Protein AF-A0A1T5EH20-F1 (afdb_monomer_lite)

pLDDT: mean 76.01, std 11.59, range [41.97, 94.5]

Foldseek 3Di:
DDDDDDPDDVDDVDDDPVCNCPCVVVVVVVVVVVVVVVPPPPPPVDDDPVCNCPCVVVVVVVVVPPDDDPDDDPDDVVNVVVVVVVVVVVCVVVCVVPVCDPPPPDPVPDDPVNVVVCVVVVVDVADPVRVCVQQDDPRDGDDPVVVVVDDPVNVVVVCVVPDPDPPPPPDDD

Secondary structure (DSSP, 8-state):
---------S--S--PPTTTTTTHHHHHHHHHHHHHHTTT--S-S--PPTTTTTTHHHHHHHHHHS-------SS-HHHHHHHHHHHHHHHHHHHHHHT-------GGG--HHHHHHHHHTT-S---HHHHHHHHEETTEE--HHHHTTS-HHHHHHHHHHH-S-GGGSS---

Organism: NCBI:txid241145

Structure (mmCIF, N/CA/C/O backbone):
data_AF-A0A1T5EH20-F1
#
_entry.id   AF-A0A1T5EH20-F1
#
loop_
_atom_site.group_PDB
_atom_site.id
_atom_site.type_symbol
_atom_site.label_atom_id
_atom_site.label_alt_id
_atom_site.label_comp_id
_atom_site.label_asym_id
_atom_site.label_entity_id
_atom_site.label_seq_id
_atom_site.pdbx_PDB_ins_code
_atom_site.Cartn_x
_atom_site.Cartn_y
_atom_site.Cartn_z
_atom_site.occupancy
_atom_site.B_iso_or_equiv
_atom_site.auth_seq_id
_atom_site.auth_comp_id
_atom_site.auth_asym_id
_atom_site.auth_atom_id
_atom_site.pdbx_PDB_model_num
ATOM 1 N N . MET A 1 1 ? 14.169 -8.522 32.260 1.00 44.31 1 MET A N 1
ATOM 2 C CA . MET A 1 1 ? 13.105 -7.494 32.204 1.00 44.31 1 MET A CA 1
ATOM 3 C C . MET A 1 1 ? 13.751 -6.126 32.377 1.00 44.31 1 MET A C 1
ATOM 5 O O . MET A 1 1 ? 14.359 -5.892 33.416 1.00 44.31 1 MET A O 1
ATOM 9 N N . LYS A 1 2 ? 13.723 -5.271 31.347 1.00 46.28 2 LYS A N 1
ATOM 10 C CA . LYS A 1 2 ? 14.219 -3.888 31.442 1.00 46.28 2 LYS A CA 1
ATOM 11 C C . LYS A 1 2 ? 13.160 -3.064 32.185 1.00 46.28 2 LYS A C 1
ATOM 13 O O . LYS A 1 2 ? 11.984 -3.182 31.868 1.00 46.28 2 LYS A O 1
ATOM 18 N N . LYS A 1 3 ? 13.558 -2.320 33.220 1.00 57.00 3 LYS A N 1
ATOM 19 C CA . LYS A 1 3 ? 12.663 -1.413 33.953 1.00 57.00 3 LYS A CA 1
ATOM 20 C C . LYS A 1 3 ? 12.649 -0.081 33.212 1.00 57.00 3 LYS A C 1
ATOM 22 O O . LYS A 1 3 ? 13.657 0.624 33.240 1.00 57.00 3 LYS A O 1
ATOM 27 N N . ASP A 1 4 ? 11.539 0.242 32.562 1.00 59.34 4 ASP A N 1
ATOM 28 C CA . ASP A 1 4 ? 11.351 1.553 31.950 1.00 59.34 4 ASP A CA 1
ATOM 29 C C . ASP A 1 4 ? 11.256 2.606 33.060 1.00 59.34 4 ASP A C 1
ATOM 31 O O . ASP A 1 4 ? 10.379 2.562 33.926 1.00 59.34 4 ASP A O 1
ATOM 35 N N . LYS A 1 5 ? 12.218 3.533 33.086 1.00 63.00 5 LYS A N 1
ATOM 36 C CA . LYS A 1 5 ? 12.178 4.687 33.985 1.00 63.00 5 LYS A CA 1
ATOM 37 C C . LYS A 1 5 ? 11.129 5.652 33.450 1.00 63.00 5 LYS A C 1
ATOM 39 O O . LYS A 1 5 ? 11.353 6.315 32.441 1.00 63.00 5 LYS A O 1
ATOM 44 N N . ILE A 1 6 ? 9.995 5.730 34.137 1.00 66.75 6 ILE A N 1
ATOM 45 C CA . ILE A 1 6 ? 8.981 6.757 33.899 1.00 66.75 6 ILE A CA 1
ATOM 46 C C . ILE A 1 6 ? 9.658 8.124 34.063 1.00 66.75 6 ILE A C 1
ATOM 48 O O . ILE A 1 6 ? 10.228 8.415 35.117 1.00 66.75 6 ILE A O 1
ATOM 52 N N . SER A 1 7 ? 9.648 8.939 33.009 1.00 63.62 7 SER A N 1
ATOM 53 C CA . SER A 1 7 ? 10.199 10.293 33.039 1.00 63.62 7 SER A CA 1
ATOM 54 C C . SER A 1 7 ? 9.268 11.181 33.864 1.00 63.62 7 SER A C 1
ATOM 56 O O . SER A 1 7 ? 8.268 11.689 33.362 1.00 63.62 7 SER A O 1
ATOM 58 N N . TYR A 1 8 ? 9.547 11.319 35.161 1.00 61.91 8 TYR A N 1
ATOM 59 C CA . TYR A 1 8 ? 8.846 12.279 36.006 1.00 61.91 8 TYR A CA 1
ATOM 60 C C . TYR A 1 8 ? 9.372 13.679 35.683 1.00 61.91 8 TYR A C 1
ATOM 62 O O . TYR A 1 8 ? 10.493 14.028 36.053 1.00 61.91 8 TYR A O 1
ATOM 70 N N . ASN A 1 9 ? 8.576 14.477 34.971 1.00 66.06 9 ASN A N 1
ATOM 71 C CA . ASN A 1 9 ? 8.851 15.896 34.788 1.00 66.06 9 ASN A CA 1
ATOM 72 C C . ASN A 1 9 ? 8.358 16.654 36.037 1.00 66.06 9 ASN A C 1
ATOM 74 O O . ASN A 1 9 ? 7.147 16.776 36.220 1.00 66.06 9 ASN A O 1
ATOM 78 N N . PRO A 1 10 ? 9.248 17.198 36.890 1.00 62.38 10 PRO A N 1
ATOM 79 C CA . PRO A 1 10 ? 8.848 17.891 38.116 1.00 62.38 10 PRO A CA 1
ATOM 80 C C . PRO A 1 10 ? 8.118 19.216 37.846 1.00 62.38 10 PRO A C 1
ATOM 82 O O . PRO A 1 10 ? 7.564 19.814 38.766 1.00 62.38 10 PRO A O 1
ATOM 85 N N . LYS A 1 11 ? 8.109 19.695 36.596 1.00 61.53 11 LYS A N 1
ATOM 86 C CA . LYS A 1 11 ? 7.391 20.897 36.172 1.00 61.53 11 LYS A CA 1
ATOM 87 C C . LYS A 1 11 ? 6.081 20.504 35.493 1.00 61.53 11 LYS A C 1
ATOM 89 O O . LYS A 1 11 ? 5.951 20.592 34.274 1.00 61.53 11 LYS A O 1
ATOM 94 N N . SER A 1 12 ? 5.106 20.084 36.296 1.00 66.81 12 SER A N 1
ATOM 95 C CA . SER A 1 12 ? 3.697 20.166 35.905 1.00 66.81 12 SER A CA 1
ATOM 96 C C . SER A 1 12 ? 3.425 21.604 35.440 1.00 66.81 12 SER A C 1
ATOM 98 O O . SER A 1 12 ? 3.676 22.549 36.186 1.00 66.81 12 SER A O 1
ATOM 100 N N . GLY A 1 13 ? 2.955 21.792 34.202 1.00 74.31 13 GLY A N 1
ATOM 101 C CA . GLY A 1 13 ? 2.564 23.114 33.684 1.00 74.31 13 GLY A CA 1
ATOM 102 C C . GLY A 1 13 ? 1.388 23.739 34.445 1.00 74.31 13 GLY A C 1
ATOM 103 O O . GLY A 1 13 ? 1.069 24.906 34.243 1.00 74.31 13 GLY A O 1
ATOM 104 N N . PHE A 1 14 ? 0.764 22.977 35.343 1.00 79.75 14 PHE A N 1
ATOM 105 C CA . PHE A 1 14 ? -0.311 23.418 36.211 1.00 79.75 14 PHE A CA 1
ATOM 106 C C . PHE A 1 14 ? 0.266 23.945 37.525 1.00 79.75 14 PHE A C 1
ATOM 108 O O . PHE A 1 14 ? 0.907 23.204 38.277 1.00 79.75 14 PHE A O 1
ATOM 115 N N . LYS A 1 15 ? 0.020 25.228 37.799 1.00 79.75 15 LYS A N 1
ATOM 116 C CA . LYS A 1 15 ? 0.226 25.858 39.106 1.00 79.75 15 LYS A CA 1
ATOM 117 C C . LYS A 1 15 ? -1.137 26.258 39.657 1.00 79.75 15 LYS A C 1
ATOM 119 O O . LYS A 1 15 ? -1.946 26.813 38.917 1.00 79.75 15 LYS A O 1
ATOM 124 N N . ALA A 1 16 ? -1.381 25.985 40.935 1.00 83.88 16 ALA A N 1
ATOM 125 C CA . ALA A 1 16 ? -2.557 26.521 41.606 1.00 83.88 16 ALA A CA 1
ATOM 126 C C . ALA A 1 16 ? -2.437 28.056 41.713 1.00 83.88 16 ALA A C 1
ATOM 128 O O . ALA A 1 16 ? -1.318 28.562 41.877 1.00 83.88 16 ALA A O 1
ATOM 129 N N . PRO A 1 17 ? -3.550 28.803 41.615 1.00 88.44 17 PRO A N 1
ATOM 130 C CA . PRO A 1 17 ? -3.569 30.231 41.906 1.00 88.44 17 PRO A CA 1
ATOM 131 C C . PRO A 1 17 ? -3.025 30.538 43.306 1.00 88.44 17 PRO A C 1
ATOM 133 O O . PRO A 1 17 ? -3.103 29.715 44.221 1.00 88.44 17 PRO A O 1
ATOM 136 N N . GLN A 1 18 ? -2.486 31.742 43.480 1.00 86.38 18 GLN A N 1
ATOM 137 C CA . GLN A 1 18 ? -2.064 32.216 44.795 1.00 86.38 18 GLN A CA 1
ATOM 138 C C . GLN A 1 18 ? -3.271 32.224 45.749 1.00 86.38 18 GLN A C 1
ATOM 140 O O . GLN A 1 18 ? -4.324 32.741 45.389 1.00 86.38 18 GLN A O 1
ATOM 145 N N . GLY A 1 19 ? -3.124 31.618 46.932 1.00 87.69 19 GLY A N 1
ATOM 146 C CA . GLY A 1 19 ? -4.193 31.530 47.936 1.00 87.69 19 GLY A CA 1
ATOM 147 C C . GLY A 1 19 ? -5.235 30.424 47.705 1.00 87.69 19 GLY A C 1
ATOM 148 O O . GLY A 1 19 ? -6.155 30.306 48.497 1.00 87.69 19 GLY A O 1
ATOM 149 N N . TYR A 1 20 ? -5.101 29.570 46.678 1.00 88.12 20 TYR A N 1
ATOM 150 C CA . TYR A 1 20 ? -6.106 28.532 46.361 1.00 88.12 20 TYR A CA 1
ATOM 151 C C . TYR A 1 20 ? -6.432 27.577 47.525 1.00 88.12 20 TYR A C 1
ATOM 153 O O . TYR A 1 20 ? -7.559 27.117 47.648 1.00 88.12 20 TYR A O 1
ATOM 161 N N . PHE A 1 21 ? -5.445 27.263 48.367 1.00 91.06 21 PHE A N 1
ATOM 162 C CA . PHE A 1 21 ? -5.618 26.378 49.526 1.00 91.06 21 PHE A CA 1
ATOM 163 C C . PHE A 1 21 ? -5.757 27.143 50.850 1.00 91.06 21 PHE A C 1
ATOM 165 O O . PHE A 1 21 ? -5.782 26.527 51.916 1.00 91.06 21 PHE A O 1
ATOM 172 N N . GLU A 1 22 ? -5.799 28.474 50.808 1.00 91.75 22 GLU A N 1
ATOM 173 C CA . GLU A 1 22 ? -5.941 29.294 52.006 1.00 91.75 22 GLU A CA 1
ATOM 174 C C . GLU A 1 22 ? -7.351 29.109 52.579 1.00 91.75 22 GLU A C 1
ATOM 176 O O . GLU A 1 22 ? -8.342 29.284 51.879 1.00 91.75 22 GLU A O 1
ATOM 181 N N . GLY A 1 23 ? -7.444 28.675 53.837 1.00 87.25 23 GLY A N 1
ATOM 182 C CA . GLY A 1 23 ? -8.724 28.391 54.494 1.00 87.25 23 GLY A CA 1
ATOM 183 C C . GLY A 1 23 ? -9.374 27.047 54.138 1.00 87.25 23 GLY A C 1
ATOM 184 O O . GLY A 1 23 ? -10.355 26.687 54.784 1.00 87.25 23 GLY A O 1
ATOM 185 N N . PHE A 1 24 ? -8.813 26.260 53.208 1.00 90.44 24 PHE A N 1
ATOM 186 C CA . PHE A 1 24 ? -9.402 24.980 52.775 1.00 90.44 24 PHE A CA 1
ATOM 187 C C . PHE A 1 24 ? -9.631 23.998 53.932 1.00 90.44 24 PHE A C 1
ATOM 189 O O . PHE A 1 24 ? -10.677 23.365 54.022 1.00 90.44 24 PHE A O 1
ATOM 196 N N . GLU A 1 25 ? -8.661 23.872 54.841 1.00 86.38 25 GLU A N 1
ATOM 197 C CA . GLU A 1 25 ? -8.783 22.989 56.007 1.00 86.38 25 GLU A CA 1
ATOM 198 C C . GLU A 1 25 ? -9.937 23.418 56.922 1.00 86.38 25 GLU A C 1
ATOM 200 O O . GLU A 1 25 ? -10.673 22.586 57.447 1.00 86.38 25 GLU A O 1
ATOM 205 N N . GLN A 1 26 ? -10.125 24.726 57.073 1.00 88.44 26 GLN A N 1
ATOM 206 C CA . GLN A 1 26 ? -11.148 25.302 57.932 1.00 88.44 26 GLN A CA 1
ATOM 207 C C . GLN A 1 26 ? -12.541 25.112 57.321 1.00 88.44 26 GLN A C 1
ATOM 209 O O . GLN A 1 26 ? -13.438 24.628 58.006 1.00 88.44 26 GLN A O 1
ATOM 214 N N . GLU A 1 27 ? -12.681 25.363 56.017 1.00 86.56 27 GLU A N 1
ATOM 215 C CA . GLU A 1 27 ? -13.902 25.107 55.242 1.00 86.56 27 GLU A CA 1
ATOM 216 C C . GLU A 1 27 ? -14.277 23.615 55.240 1.00 86.56 27 GLU A C 1
ATOM 218 O O . GLU A 1 27 ? -15.442 23.246 55.419 1.00 86.56 27 GLU A O 1
ATOM 223 N N . LEU A 1 28 ? -13.283 22.732 55.105 1.00 87.31 28 LEU A N 1
ATOM 224 C CA . LEU A 1 28 ? -13.479 21.286 55.162 1.00 87.31 28 LEU A CA 1
ATOM 225 C C . LEU A 1 28 ? -13.982 20.845 56.544 1.00 87.31 28 LEU A C 1
ATOM 227 O O . LEU A 1 28 ? -14.941 20.077 56.637 1.00 87.31 28 LEU A O 1
ATOM 231 N N . LEU A 1 29 ? -13.362 21.343 57.617 1.00 85.31 29 LEU A N 1
ATOM 232 C CA . LEU A 1 29 ? -13.766 21.044 58.992 1.00 85.31 29 LEU A CA 1
ATOM 233 C C . LEU A 1 29 ? -15.150 21.612 59.322 1.00 85.31 29 LEU A C 1
ATOM 235 O O . LEU A 1 29 ? -15.924 20.952 60.013 1.00 85.31 29 LEU A O 1
ATOM 239 N N . GLU A 1 30 ? -15.483 22.806 58.835 1.00 84.00 30 GLU A N 1
ATOM 240 C CA . GLU A 1 30 ? -16.823 23.388 58.971 1.00 84.00 30 GLU A CA 1
ATOM 241 C C . GLU A 1 30 ? -17.873 22.549 58.238 1.00 84.00 30 GLU A C 1
ATOM 243 O O . GLU A 1 30 ? -18.920 22.242 58.809 1.00 84.00 30 GLU A O 1
ATOM 248 N N . THR A 1 31 ? -17.564 22.080 57.028 1.00 80.12 31 THR A N 1
ATOM 249 C CA . THR A 1 31 ? -18.448 21.199 56.250 1.00 80.12 31 THR A CA 1
ATOM 250 C C . THR A 1 31 ? -18.669 19.852 56.947 1.00 80.12 31 THR A C 1
ATOM 252 O O . THR A 1 31 ? -19.795 19.351 56.992 1.00 80.12 31 THR A O 1
ATOM 255 N N . MET A 1 32 ? -17.621 19.263 57.534 1.00 77.19 32 MET A N 1
ATOM 256 C CA . MET A 1 32 ? -17.738 18.015 58.299 1.00 77.19 32 MET A CA 1
ATOM 257 C C . MET A 1 32 ? -18.562 18.199 59.578 1.00 77.19 32 MET A C 1
ATOM 259 O O . MET A 1 32 ? -19.443 17.385 59.849 1.00 77.19 32 MET A O 1
ATOM 263 N N . LYS A 1 33 ? -18.352 19.288 60.326 1.00 78.00 33 LYS A N 1
ATOM 264 C CA . LYS A 1 33 ? -19.158 19.608 61.518 1.00 78.00 33 LYS A CA 1
ATOM 265 C C . LYS A 1 33 ? -20.628 19.841 61.166 1.00 78.00 33 LYS A C 1
ATOM 267 O O . LYS A 1 33 ? -21.505 19.330 61.852 1.00 78.00 33 LYS A O 1
ATOM 272 N N . LEU A 1 34 ? -20.903 20.525 60.051 1.00 68.25 34 LEU A N 1
ATOM 273 C CA . LEU A 1 34 ? -22.261 20.692 59.525 1.00 68.25 34 LEU A CA 1
ATOM 274 C C . LEU A 1 34 ? -22.905 19.338 59.177 1.00 68.25 34 LEU A C 1
ATOM 276 O O . LEU A 1 34 ? -24.106 19.155 59.363 1.00 68.25 34 LEU A O 1
ATOM 280 N N . SER A 1 35 ? -22.113 18.375 58.691 1.00 64.88 35 SER A N 1
ATOM 281 C CA . SER A 1 35 ? -22.587 17.018 58.399 1.00 64.88 35 SER A CA 1
ATOM 282 C C . SER A 1 35 ? -22.891 16.186 59.654 1.00 64.88 35 SER A C 1
ATOM 284 O O . SER A 1 35 ? -23.793 15.350 59.607 1.00 64.88 35 SER A O 1
ATOM 286 N N . GLU A 1 36 ? -22.212 16.447 60.777 1.00 65.75 36 GLU A N 1
ATOM 287 C CA . GLU A 1 36 ? -22.538 15.867 62.091 1.00 65.75 36 GLU A CA 1
ATOM 288 C C . GLU A 1 36 ? -23.804 16.499 62.700 1.00 65.75 36 GLU A C 1
ATOM 290 O O . GLU A 1 36 ? -24.653 15.771 63.220 1.00 65.75 36 GLU A O 1
ATOM 295 N N . ASP A 1 37 ? -23.987 17.819 62.560 1.00 63.81 37 ASP A N 1
ATOM 296 C CA . ASP A 1 37 ? -25.187 18.552 63.017 1.00 63.81 37 ASP A CA 1
ATOM 297 C C . ASP A 1 37 ? -26.448 18.247 62.182 1.00 63.81 37 ASP A C 1
ATOM 299 O O . ASP A 1 37 ? -27.575 18.426 62.647 1.00 63.81 37 ASP A O 1
ATOM 303 N N . LEU A 1 38 ? -26.288 17.711 60.966 1.00 61.94 38 LEU A N 1
ATOM 304 C CA . LEU A 1 38 ? -27.373 17.209 60.105 1.00 61.94 38 LEU A CA 1
ATOM 305 C C . LEU A 1 38 ? -28.000 15.884 60.585 1.00 61.94 38 LEU A C 1
ATOM 307 O O . LEU A 1 38 ? -28.719 15.236 59.815 1.00 61.94 38 LEU A O 1
ATOM 311 N N . GLY A 1 39 ? -27.743 15.511 61.845 1.00 57.47 39 GLY A N 1
ATOM 312 C CA . GLY A 1 39 ? -28.506 14.594 62.692 1.00 57.47 39 GLY A CA 1
ATOM 313 C C . GLY A 1 39 ? -29.531 13.713 61.974 1.00 57.47 39 GLY A C 1
ATOM 314 O O . GLY A 1 39 ? -30.604 14.157 61.575 1.00 57.47 39 GLY A O 1
ATOM 315 N N . GLU A 1 40 ? -29.203 12.428 61.848 1.00 57.62 40 GLU A N 1
ATOM 316 C CA . GLU A 1 40 ? -30.130 11.350 61.477 1.00 57.62 40 GLU A CA 1
ATOM 317 C C . GLU A 1 40 ? -30.819 11.414 60.104 1.00 57.62 40 GLU A C 1
ATOM 319 O O . GLU A 1 40 ? -31.585 10.500 59.783 1.00 57.62 40 GLU A O 1
ATOM 324 N N . LYS A 1 41 ? -30.480 12.339 59.196 1.00 56.47 41 LYS A N 1
ATOM 325 C CA . LYS A 1 41 ? -30.782 12.136 57.762 1.00 56.47 41 LYS A CA 1
ATOM 326 C C . LYS A 1 41 ? -29.818 11.114 57.143 1.00 56.47 41 LYS A C 1
ATOM 328 O O . LYS A 1 41 ? -29.099 11.386 56.190 1.00 56.47 41 LYS A O 1
ATOM 333 N N . LYS A 1 42 ? -29.836 9.891 57.680 1.00 56.41 42 LYS A N 1
ATOM 334 C CA . LYS A 1 42 ? -29.110 8.709 57.181 1.00 56.41 42 LYS A CA 1
ATOM 335 C C . LYS A 1 42 ? -29.664 8.159 55.864 1.00 56.41 42 LYS A C 1
ATOM 337 O O . LYS A 1 42 ? -29.150 7.162 55.367 1.00 56.41 42 LYS A O 1
ATOM 342 N N . SER A 1 43 ? -30.704 8.759 55.286 1.00 60.06 43 SER A N 1
ATOM 343 C CA . SER A 1 43 ? -31.042 8.475 53.896 1.00 60.06 43 SER A CA 1
ATOM 344 C C . SER A 1 43 ? -30.121 9.317 53.026 1.00 60.06 43 SER A C 1
ATOM 346 O O . SER A 1 43 ? -30.344 10.519 52.860 1.00 60.06 43 SER A O 1
ATOM 348 N N . THR A 1 44 ? -29.096 8.692 52.451 1.00 61.75 44 THR A N 1
ATOM 349 C CA . THR A 1 44 ? -28.475 9.233 51.243 1.00 61.75 44 THR A CA 1
ATOM 350 C C . THR A 1 44 ? -29.630 9.586 50.305 1.00 61.75 44 THR A C 1
ATOM 352 O O . THR A 1 44 ? -30.449 8.720 50.004 1.00 61.75 44 THR A O 1
ATOM 355 N N . GLY A 1 45 ? -29.781 10.852 49.901 1.00 65.00 45 GLY A N 1
ATOM 356 C CA . GLY A 1 45 ? -30.914 11.297 49.062 1.00 65.00 45 GLY A CA 1
ATOM 357 C C . GLY A 1 45 ? -31.036 10.539 47.730 1.00 65.00 45 GLY A C 1
ATOM 358 O O . GLY A 1 45 ? -32.000 10.697 46.993 1.00 65.00 45 GLY A O 1
ATOM 359 N N . PHE A 1 46 ? -30.059 9.683 47.451 1.00 74.12 46 PHE A N 1
ATOM 360 C CA . PHE A 1 46 ? -30.035 8.691 46.402 1.00 74.12 46 PHE A CA 1
ATOM 361 C C . PHE A 1 46 ? -30.415 7.332 46.992 1.00 74.12 46 PHE A C 1
ATOM 363 O O . PHE A 1 46 ? -29.627 6.693 47.691 1.00 74.12 46 PHE A O 1
ATOM 370 N N . THR A 1 47 ? -31.635 6.897 46.698 1.00 78.94 47 THR A N 1
ATOM 371 C CA . THR A 1 47 ? -32.047 5.498 46.834 1.00 78.94 47 THR A CA 1
ATOM 372 C C . THR A 1 47 ? -32.253 4.947 45.432 1.00 78.94 47 THR A C 1
ATOM 374 O O . THR A 1 47 ? -32.766 5.644 44.554 1.00 78.94 47 THR A O 1
ATOM 377 N N . ALA A 1 48 ? -31.796 3.721 45.185 1.00 82.25 48 ALA A N 1
ATOM 378 C CA . ALA A 1 48 ? -32.060 3.074 43.909 1.00 82.25 48 ALA A CA 1
ATOM 379 C C . ALA A 1 48 ? -33.575 2.815 43.782 1.00 82.25 48 ALA A C 1
ATOM 381 O O . ALA A 1 48 ? -34.205 2.424 44.772 1.00 82.25 48 ALA A O 1
ATOM 382 N N . PRO A 1 49 ? -34.177 3.010 42.594 1.00 86.50 49 PRO A N 1
ATOM 383 C CA . PRO A 1 49 ? -35.564 2.639 42.357 1.00 86.50 49 PRO A CA 1
ATOM 384 C C . PRO A 1 49 ? -35.824 1.171 42.706 1.00 86.50 49 PRO A C 1
ATOM 386 O O . PRO A 1 49 ? -34.947 0.312 42.575 1.00 86.50 49 PRO A O 1
ATOM 389 N N . LYS A 1 50 ? -37.053 0.868 43.130 1.00 88.38 50 LYS A N 1
ATOM 390 C CA . LYS A 1 50 ? -37.460 -0.509 43.419 1.00 88.38 50 LYS A CA 1
ATOM 391 C C . LYS A 1 50 ? -37.257 -1.376 42.168 1.00 88.38 50 LYS A C 1
ATOM 393 O O . LYS A 1 50 ? -37.798 -1.052 41.116 1.00 88.38 50 LYS A O 1
ATOM 398 N N . GLY A 1 51 ? -36.481 -2.450 42.305 1.00 88.31 51 GLY A N 1
ATOM 399 C CA . GLY A 1 51 ? -36.163 -3.382 41.219 1.00 88.31 51 GLY A CA 1
ATOM 400 C C . GLY A 1 51 ? -35.033 -2.948 40.279 1.00 88.31 51 GLY A C 1
ATOM 401 O O . GLY A 1 51 ? -34.831 -3.581 39.252 1.00 88.31 51 GLY A O 1
ATOM 402 N N . TYR A 1 52 ? -34.265 -1.899 40.605 1.00 88.44 52 TYR A N 1
ATOM 403 C CA . TYR A 1 52 ? -33.136 -1.438 39.774 1.00 88.44 52 TYR A CA 1
ATOM 404 C C . TYR A 1 52 ? -32.088 -2.529 39.490 1.00 88.44 52 TYR A C 1
ATOM 406 O O . TYR A 1 52 ? -31.486 -2.547 38.422 1.00 88.44 52 TYR A O 1
ATOM 414 N N . PHE A 1 53 ? -31.872 -3.433 40.447 1.00 91.50 53 PHE A N 1
ATOM 415 C CA . PHE A 1 53 ? -30.922 -4.538 40.320 1.00 91.50 53 PHE A CA 1
ATOM 416 C C . PHE A 1 53 ? -31.588 -5.870 39.939 1.00 91.50 53 PHE A C 1
ATOM 418 O O . PHE A 1 53 ? -30.894 -6.882 39.828 1.00 91.50 53 PHE A O 1
ATOM 425 N N . ASP A 1 54 ? -32.908 -5.892 39.725 1.00 92.75 54 ASP A N 1
ATOM 426 C CA . ASP A 1 54 ? -33.619 -7.119 39.367 1.00 92.75 54 ASP A CA 1
ATOM 427 C C . ASP A 1 54 ? -33.178 -7.571 37.967 1.00 92.75 54 ASP A C 1
ATOM 429 O O . ASP A 1 54 ? -33.228 -6.810 37.001 1.00 92.75 54 ASP A O 1
ATOM 433 N N . GLY A 1 55 ? -32.717 -8.818 37.851 1.00 87.94 55 GLY A N 1
ATOM 434 C CA . GLY A 1 55 ? -32.241 -9.389 36.586 1.00 87.94 55 GLY A CA 1
ATOM 435 C C . GLY A 1 55 ? -30.840 -8.937 36.149 1.00 87.94 55 GLY A C 1
ATOM 436 O O . GLY A 1 55 ? -30.387 -9.354 35.082 1.00 87.94 55 GLY A O 1
ATOM 437 N N . MET A 1 56 ? -30.122 -8.142 36.958 1.00 90.81 56 MET A N 1
ATOM 438 C CA . MET A 1 56 ? -28.747 -7.721 36.641 1.00 90.81 56 MET A CA 1
ATOM 439 C C . MET A 1 56 ? -27.799 -8.923 36.519 1.00 90.81 56 MET A C 1
ATOM 441 O O . MET A 1 56 ? -26.984 -8.977 35.599 1.00 90.81 56 MET A O 1
ATOM 445 N N . GLU A 1 57 ? -27.903 -9.893 37.432 1.00 86.75 57 GLU A N 1
ATOM 446 C CA . GLU A 1 57 ? -27.084 -11.112 37.395 1.00 86.75 57 GLU A CA 1
ATOM 447 C C . GLU A 1 57 ? -27.343 -11.929 36.126 1.00 86.75 57 GLU A C 1
ATOM 449 O O . GLU A 1 57 ? -26.391 -12.330 35.456 1.00 86.75 57 GLU A O 1
ATOM 454 N N . ASP A 1 58 ? -28.611 -12.101 35.745 1.00 87.56 58 ASP A N 1
ATOM 455 C CA . ASP A 1 58 ? -29.000 -12.829 34.535 1.00 87.56 58 ASP A CA 1
ATOM 456 C C . ASP A 1 58 ? -28.502 -12.126 33.265 1.00 87.56 58 ASP A C 1
ATOM 458 O O . ASP A 1 58 ? -28.023 -12.774 32.329 1.00 87.56 58 ASP A O 1
ATOM 462 N N . GLU A 1 59 ? -28.567 -10.792 33.224 1.00 86.31 59 GLU A N 1
ATOM 463 C CA . GLU A 1 59 ? -28.065 -10.005 32.097 1.00 86.31 59 GLU A CA 1
ATOM 464 C C . GLU A 1 59 ? -26.537 -10.094 31.976 1.00 86.31 59 GLU A C 1
ATOM 466 O O . GLU A 1 59 ? -26.005 -10.248 30.869 1.00 86.31 59 GLU A O 1
ATOM 471 N N . LEU A 1 60 ? -25.826 -10.046 33.105 1.00 86.50 60 LEU A N 1
ATOM 472 C CA . LEU A 1 60 ? -24.373 -10.194 33.150 1.00 86.50 60 LEU A CA 1
ATOM 473 C C . LEU A 1 60 ? -23.935 -11.601 32.746 1.00 86.50 60 LEU A C 1
ATOM 475 O O . LEU A 1 60 ? -23.040 -11.733 31.912 1.00 86.50 60 LEU A O 1
ATOM 479 N N . LEU A 1 61 ? -24.586 -12.644 33.264 1.00 86.00 61 LEU A N 1
ATOM 480 C CA . LEU A 1 61 ? -24.319 -14.035 32.887 1.00 86.00 61 LEU A CA 1
ATOM 481 C C . LEU A 1 61 ? -24.577 -14.269 31.398 1.00 86.00 61 LEU A C 1
ATOM 483 O O . LEU A 1 61 ? -23.753 -14.886 30.717 1.00 86.00 61 LEU A O 1
ATOM 487 N N . LYS A 1 62 ? -25.672 -13.721 30.862 1.00 84.62 62 LYS A N 1
ATOM 488 C CA . LYS A 1 62 ? -25.998 -13.797 29.434 1.00 84.62 62 LYS A CA 1
ATOM 489 C C . LYS A 1 62 ? -24.964 -13.079 28.567 1.00 84.62 62 LYS A C 1
ATOM 491 O O . LYS A 1 62 ? -24.606 -13.592 27.512 1.00 84.62 62 LYS A O 1
ATOM 496 N N . LYS A 1 63 ? -24.457 -11.920 28.997 1.00 79.12 63 LYS A N 1
ATOM 497 C CA . LYS A 1 63 ? -23.396 -11.187 28.282 1.00 79.12 63 LYS A CA 1
ATOM 498 C C . LYS A 1 63 ? -22.030 -11.868 28.397 1.00 79.12 63 LYS A C 1
ATOM 500 O O . LYS A 1 63 ? -21.283 -11.866 27.427 1.00 79.12 63 LYS A O 1
ATOM 505 N N . ALA A 1 64 ? -21.719 -12.482 29.536 1.00 77.62 64 ALA A N 1
ATOM 506 C CA . ALA A 1 64 ? -20.455 -13.186 29.760 1.00 77.62 64 ALA A CA 1
ATOM 507 C C . ALA A 1 64 ? -20.369 -14.525 29.008 1.00 77.62 64 ALA A C 1
ATOM 509 O O . ALA A 1 64 ? -19.278 -14.965 28.656 1.00 77.62 64 ALA A O 1
ATOM 510 N N . THR A 1 65 ? -21.511 -15.166 28.743 1.00 73.56 65 THR A N 1
ATOM 511 C CA . THR A 1 65 ? -21.596 -16.432 27.992 1.00 73.56 65 THR A CA 1
ATOM 512 C C . THR A 1 65 ? -21.858 -16.245 26.497 1.00 73.56 65 THR A C 1
ATOM 514 O O . THR A 1 65 ? -21.820 -17.220 25.743 1.00 73.56 65 THR A O 1
ATOM 517 N N . GLN A 1 66 ? -22.092 -15.012 26.031 1.00 67.06 66 GLN A N 1
ATOM 518 C CA . GLN A 1 66 ? -22.187 -14.729 24.602 1.00 67.06 66 GLN A CA 1
ATOM 519 C C . GLN A 1 66 ? -20.814 -14.884 23.938 1.00 67.06 66 GLN A C 1
ATOM 521 O O . GLN A 1 66 ? -19.974 -13.996 24.007 1.00 67.06 66 GLN A O 1
ATOM 526 N N . GLY A 1 67 ? -20.658 -16.065 23.327 1.00 68.12 67 GLY A N 1
ATOM 527 C CA . GLY A 1 67 ? -19.726 -16.514 22.289 1.00 68.12 67 GLY A CA 1
ATOM 528 C C . GLY A 1 67 ? -18.478 -15.680 22.018 1.00 68.12 67 GLY A C 1
ATOM 529 O O . GLY A 1 67 ? -18.563 -14.505 21.673 1.00 68.12 67 GLY A O 1
ATOM 530 N N . GLU A 1 68 ? -17.333 -16.366 22.070 1.00 68.81 68 GLU A N 1
ATOM 531 C CA . GLU A 1 68 ? -15.998 -15.880 21.716 1.00 68.81 68 GLU A CA 1
ATOM 532 C C . GLU A 1 68 ? -16.022 -14.825 20.593 1.00 68.81 68 GLU A C 1
ATOM 534 O O . GLU A 1 68 ? -16.692 -15.023 19.568 1.00 68.81 68 GLU A O 1
ATOM 539 N N . PRO A 1 69 ? -15.291 -13.703 20.750 1.00 70.81 69 PRO A N 1
ATOM 540 C CA . PRO A 1 69 ? -15.297 -12.638 19.760 1.00 70.81 69 PRO A CA 1
ATOM 541 C C . PRO A 1 69 ? -14.927 -13.222 18.400 1.00 70.81 69 PRO A C 1
ATOM 543 O O . PRO A 1 69 ? -13.927 -13.923 18.271 1.00 70.81 69 PRO A O 1
ATOM 546 N N . LYS A 1 70 ? -15.744 -12.944 17.376 1.00 72.62 70 LYS A N 1
ATOM 547 C CA . LYS A 1 70 ? -15.548 -13.460 16.016 1.00 72.62 70 LYS A CA 1
ATOM 548 C C . LYS A 1 70 ? -14.190 -13.002 15.479 1.00 72.62 70 LYS A C 1
ATOM 550 O O . LYS A 1 70 ? -14.077 -11.919 14.903 1.00 72.62 70 LYS A O 1
ATOM 555 N N . VAL A 1 71 ? -13.162 -13.830 15.660 1.00 77.12 71 VAL A N 1
ATOM 556 C CA . VAL A 1 71 ? -11.797 -13.528 15.231 1.00 77.12 71 VAL A CA 1
ATOM 557 C C . VAL A 1 71 ? -11.772 -13.533 13.706 1.00 77.12 71 VAL A C 1
ATOM 559 O O . VAL A 1 71 ? -11.900 -14.577 13.064 1.00 77.12 71 VAL A O 1
ATOM 562 N N . ARG A 1 72 ? -11.637 -12.351 13.100 1.00 75.81 72 ARG A N 1
ATOM 563 C CA . ARG A 1 72 ? -11.407 -12.221 11.658 1.00 75.81 72 ARG A CA 1
ATOM 564 C C . ARG A 1 72 ? -9.907 -12.174 11.403 1.00 75.81 72 ARG A C 1
ATOM 566 O O . ARG A 1 72 ? -9.201 -11.349 11.974 1.00 75.81 72 ARG A O 1
ATOM 573 N N . LYS A 1 73 ? -9.421 -13.051 10.524 1.00 78.81 73 LYS A N 1
ATOM 574 C CA . LYS A 1 73 ? -8.038 -12.993 10.038 1.00 78.81 73 LYS A CA 1
ATOM 575 C C . LYS A 1 73 ? -7.879 -11.716 9.205 1.00 78.81 73 LYS A C 1
ATOM 577 O O . LYS A 1 73 ? -8.597 -11.545 8.227 1.00 78.81 73 LYS A O 1
ATOM 582 N N . LEU A 1 74 ? -6.972 -10.829 9.620 1.00 80.19 74 LEU A N 1
ATOM 583 C CA . LEU A 1 74 ? -6.735 -9.528 8.976 1.00 80.19 74 LEU A CA 1
ATOM 584 C C . LEU A 1 74 ? -6.052 -9.653 7.607 1.00 80.19 74 LEU A C 1
ATOM 586 O O . LEU A 1 74 ? -6.232 -8.794 6.754 1.00 80.19 74 LEU A O 1
ATOM 590 N N . VAL A 1 75 ? -5.289 -10.728 7.391 1.00 79.50 75 VAL A N 1
ATOM 591 C CA . VAL A 1 75 ? -4.594 -10.999 6.129 1.00 79.50 75 VAL A CA 1
ATOM 592 C C . VAL A 1 75 ? -4.917 -12.420 5.687 1.00 79.50 75 VAL A C 1
ATOM 594 O O . VAL A 1 75 ? -4.703 -13.383 6.428 1.00 79.50 75 VAL A O 1
ATOM 597 N N . THR A 1 76 ? -5.462 -12.550 4.481 1.00 86.56 76 THR A N 1
ATOM 598 C CA . THR A 1 76 ? -5.740 -13.835 3.837 1.00 86.56 76 THR A CA 1
ATOM 599 C C . THR A 1 76 ? -4.632 -14.170 2.842 1.00 86.56 76 THR A C 1
ATOM 601 O O . THR A 1 76 ? -3.907 -13.295 2.366 1.00 86.56 76 THR A O 1
ATOM 604 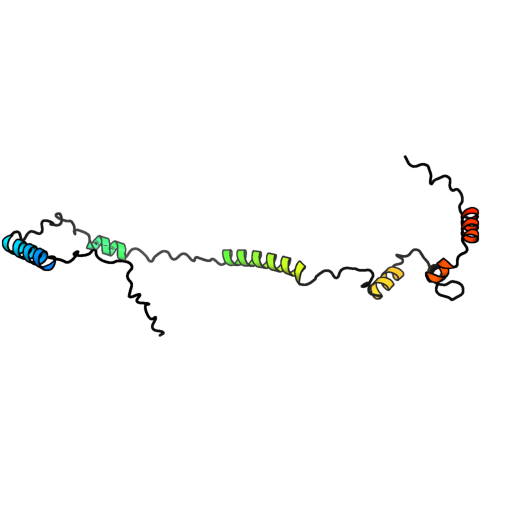N N . LYS A 1 77 ? -4.493 -15.458 2.505 1.00 85.00 77 LYS A N 1
ATOM 605 C CA . LYS A 1 77 ? -3.510 -15.909 1.507 1.00 85.00 77 LYS A CA 1
ATOM 606 C C . LYS A 1 77 ? -3.741 -15.266 0.136 1.00 85.00 77 LYS A C 1
ATOM 608 O O . LYS A 1 77 ? -2.784 -15.032 -0.583 1.00 85.00 77 LYS A O 1
ATOM 613 N N . GLU A 1 78 ? -4.986 -14.943 -0.195 1.00 87.56 78 GLU A N 1
ATOM 614 C CA . GLU A 1 78 ? -5.365 -14.285 -1.450 1.00 87.56 78 GLU A CA 1
ATOM 615 C C . GLU A 1 78 ? -4.821 -12.855 -1.533 1.00 87.56 78 GLU A C 1
ATOM 617 O O . GLU A 1 78 ? -4.222 -12.488 -2.539 1.00 87.56 78 GLU A O 1
ATOM 622 N N . VAL A 1 79 ? -4.932 -12.074 -0.448 1.00 87.50 79 VAL A N 1
ATOM 623 C CA . VAL A 1 79 ? -4.343 -10.725 -0.371 1.00 87.50 79 VAL A CA 1
ATOM 624 C C . VAL A 1 79 ? -2.818 -10.795 -0.471 1.00 87.50 79 VAL A C 1
ATOM 626 O O . VAL A 1 79 ? -2.206 -9.973 -1.149 1.00 87.50 79 VAL A O 1
ATOM 629 N N . PHE A 1 80 ? -2.202 -11.803 0.155 1.00 90.56 80 PHE A N 1
ATOM 630 C CA . PHE A 1 80 ? -0.760 -12.024 0.051 1.00 90.56 80 PHE A CA 1
ATOM 631 C C . PHE A 1 80 ? -0.328 -12.395 -1.375 1.00 90.56 80 PHE A C 1
ATOM 633 O O . PHE A 1 80 ? 0.650 -11.844 -1.873 1.00 90.56 80 PHE A O 1
ATOM 640 N N . LEU A 1 81 ? -1.066 -13.279 -2.053 1.00 92.69 81 LEU A N 1
ATOM 641 C CA . LEU A 1 81 ? -0.797 -13.653 -3.446 1.00 92.69 81 LEU A CA 1
ATOM 642 C C . LEU A 1 81 ? -0.954 -12.458 -4.395 1.00 92.69 81 LEU A C 1
ATOM 644 O O . LEU A 1 81 ? -0.108 -12.256 -5.264 1.00 92.69 81 LEU A O 1
ATOM 648 N N . TYR A 1 82 ? -1.981 -11.629 -4.194 1.00 91.81 82 TYR A N 1
ATOM 649 C CA . TYR A 1 82 ? -2.169 -10.405 -4.971 1.00 91.81 82 TYR A CA 1
ATOM 650 C C . TYR A 1 82 ? -1.004 -9.424 -4.765 1.00 91.81 82 TYR A C 1
ATOM 652 O O . TYR A 1 82 ? -0.389 -8.987 -5.739 1.00 91.81 82 TYR A O 1
ATOM 660 N N . ALA A 1 83 ? -0.623 -9.154 -3.512 1.00 92.38 83 ALA A N 1
ATOM 661 C CA . ALA A 1 83 ? 0.522 -8.298 -3.196 1.00 92.38 83 ALA A CA 1
ATOM 662 C C . ALA A 1 83 ? 1.842 -8.839 -3.780 1.00 92.38 83 ALA A C 1
ATOM 664 O O . ALA A 1 83 ? 2.630 -8.070 -4.331 1.00 92.38 83 ALA A O 1
ATOM 665 N N . ALA A 1 84 ? 2.062 -10.156 -3.715 1.00 94.38 84 ALA A N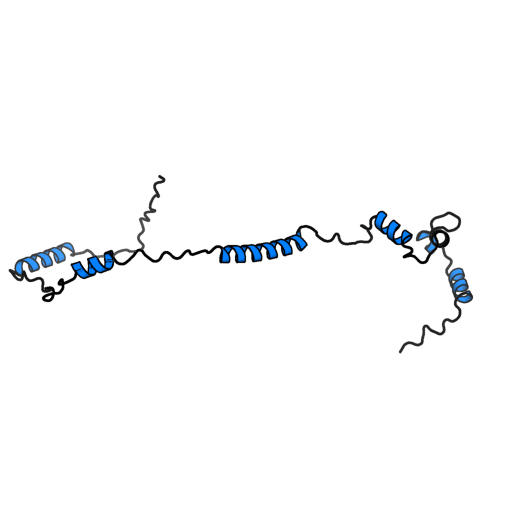 1
ATOM 666 C CA . ALA A 1 84 ? 3.240 -10.803 -4.287 1.00 94.38 84 ALA A CA 1
ATOM 667 C C . ALA A 1 84 ? 3.298 -10.654 -5.816 1.00 94.38 84 ALA A C 1
ATOM 669 O O . ALA A 1 84 ? 4.364 -10.369 -6.356 1.00 94.38 84 ALA A O 1
ATOM 670 N N . SER A 1 85 ? 2.162 -10.786 -6.513 1.00 92.81 85 SER A N 1
ATOM 671 C CA . SER A 1 85 ? 2.098 -10.601 -7.970 1.00 92.81 85 SER A CA 1
ATOM 672 C C . SER A 1 85 ? 2.434 -9.168 -8.401 1.00 92.81 85 SER A C 1
ATOM 674 O O . SER A 1 85 ? 3.219 -8.974 -9.327 1.00 92.81 85 SER A O 1
ATOM 676 N N . ILE A 1 86 ? 1.931 -8.159 -7.677 1.00 94.25 86 ILE A N 1
ATOM 677 C CA . ILE A 1 86 ? 2.264 -6.748 -7.924 1.00 94.25 86 ILE A CA 1
ATOM 678 C C . ILE A 1 86 ? 3.755 -6.501 -7.691 1.00 94.25 86 ILE A C 1
ATOM 680 O O . ILE A 1 86 ? 4.415 -5.902 -8.537 1.00 94.25 86 ILE A O 1
ATOM 684 N N . ALA A 1 87 ? 4.301 -6.991 -6.575 1.00 94.50 87 ALA A N 1
ATOM 685 C CA . ALA A 1 87 ? 5.724 -6.855 -6.282 1.00 94.50 87 ALA A CA 1
ATOM 686 C C . ALA A 1 87 ? 6.595 -7.510 -7.367 1.00 94.50 87 ALA A C 1
ATOM 688 O O . ALA A 1 87 ? 7.583 -6.916 -7.791 1.00 94.50 87 ALA A O 1
ATOM 689 N N . ALA A 1 88 ? 6.207 -8.688 -7.867 1.00 94.25 88 ALA A N 1
ATOM 690 C CA . ALA A 1 88 ? 6.915 -9.365 -8.950 1.00 94.25 88 ALA A CA 1
ATOM 691 C C . ALA A 1 88 ? 6.926 -8.541 -10.248 1.00 94.25 88 ALA A C 1
ATOM 693 O O . ALA A 1 88 ? 7.971 -8.439 -10.884 1.00 94.25 88 ALA A O 1
ATOM 694 N N . MET A 1 89 ? 5.808 -7.899 -10.611 1.00 93.56 89 MET A N 1
ATOM 695 C CA . MET A 1 89 ? 5.759 -7.003 -11.777 1.00 93.56 89 MET A CA 1
ATOM 696 C C . MET A 1 89 ? 6.672 -5.785 -11.607 1.00 93.56 89 MET A C 1
ATOM 698 O O . MET A 1 89 ? 7.407 -5.439 -12.529 1.00 93.56 89 MET A O 1
ATOM 702 N N . VAL A 1 90 ? 6.674 -5.163 -10.424 1.00 92.88 90 VAL A N 1
ATOM 703 C CA . VAL A 1 90 ? 7.559 -4.022 -10.127 1.00 92.88 90 VAL A CA 1
ATOM 704 C C . VAL A 1 90 ? 9.028 -4.438 -10.202 1.00 92.88 90 VAL A C 1
ATOM 706 O O . VAL A 1 90 ? 9.834 -3.723 -10.791 1.00 92.88 90 VAL A O 1
ATOM 709 N N . ILE A 1 91 ? 9.375 -5.605 -9.653 1.00 91.81 91 ILE A N 1
ATOM 710 C CA . ILE A 1 91 ? 10.738 -6.145 -9.710 1.00 91.81 91 ILE A CA 1
ATOM 711 C C . ILE A 1 91 ? 11.136 -6.469 -11.151 1.00 91.81 91 ILE A C 1
ATOM 713 O O . ILE A 1 91 ? 12.239 -6.119 -11.549 1.00 91.81 91 ILE A O 1
ATOM 717 N N . ALA A 1 92 ? 10.262 -7.085 -11.951 1.00 88.06 92 ALA A N 1
ATOM 718 C CA . ALA A 1 92 ? 10.546 -7.379 -13.357 1.00 88.06 92 ALA A CA 1
ATOM 719 C C . ALA A 1 92 ? 10.767 -6.096 -14.180 1.00 88.06 92 ALA A C 1
ATOM 721 O O . ALA A 1 92 ? 11.705 -6.009 -14.976 1.00 88.06 92 ALA A O 1
ATOM 722 N N . PHE A 1 93 ? 9.949 -5.068 -13.937 1.00 86.50 93 PHE A N 1
ATOM 723 C CA . PHE A 1 93 ? 10.094 -3.767 -14.584 1.00 86.50 93 PHE A CA 1
ATOM 724 C C . PHE A 1 93 ? 11.402 -3.071 -14.177 1.00 86.50 93 PHE A C 1
ATOM 726 O O . PHE A 1 93 ? 12.182 -2.661 -15.035 1.00 86.50 93 PHE A O 1
ATOM 733 N N . ALA A 1 94 ? 11.700 -3.015 -12.876 1.00 83.44 94 ALA A N 1
ATOM 734 C CA . ALA A 1 94 ? 12.954 -2.456 -12.372 1.00 83.44 94 ALA A CA 1
ATOM 735 C C . ALA A 1 94 ? 14.178 -3.251 -12.861 1.00 83.44 94 ALA A C 1
ATOM 737 O O . ALA A 1 94 ? 15.190 -2.666 -13.234 1.00 83.44 94 ALA A O 1
ATOM 738 N N . SER A 1 95 ? 14.081 -4.580 -12.924 1.00 79.88 95 SER A N 1
ATOM 739 C CA . SER A 1 95 ? 15.141 -5.453 -13.434 1.00 79.88 95 SER A CA 1
ATOM 740 C C . SER A 1 95 ? 15.520 -5.112 -14.873 1.00 79.88 95 SER A C 1
ATOM 742 O O . SER A 1 95 ? 16.701 -5.139 -15.204 1.00 79.88 95 SER A O 1
ATOM 744 N N . THR A 1 96 ? 14.543 -4.781 -15.719 1.00 75.44 96 THR A N 1
ATOM 745 C CA . THR A 1 96 ? 14.802 -4.420 -17.122 1.00 75.44 96 THR A CA 1
ATOM 746 C C . THR A 1 96 ? 15.624 -3.135 -17.215 1.00 75.44 96 THR A C 1
ATOM 748 O O . THR A 1 96 ? 16.543 -3.053 -18.017 1.00 75.44 96 THR A O 1
ATOM 751 N N . PHE A 1 97 ? 15.343 -2.155 -16.355 1.00 72.38 97 PHE A N 1
ATOM 752 C CA . PHE A 1 97 ? 15.976 -0.837 -16.420 1.00 72.38 97 PHE A CA 1
ATOM 753 C C . PHE A 1 97 ? 17.331 -0.759 -15.694 1.00 72.38 97 PHE A C 1
ATOM 755 O O . PHE A 1 97 ? 18.202 0.005 -16.097 1.00 72.38 97 PHE A O 1
ATOM 762 N N . TYR A 1 98 ? 17.518 -1.527 -14.613 1.00 75.62 98 TYR A N 1
ATOM 763 C CA . TYR A 1 98 ? 18.694 -1.403 -13.739 1.00 75.62 98 TYR A CA 1
ATOM 764 C C . TYR A 1 98 ? 19.754 -2.498 -13.915 1.00 75.62 98 TYR A C 1
ATOM 766 O O . TYR A 1 98 ? 20.895 -2.277 -13.518 1.00 75.62 98 TYR A O 1
ATOM 774 N N . ILE A 1 99 ? 19.410 -3.675 -14.455 1.00 71.06 99 ILE A N 1
ATOM 775 C CA . ILE A 1 99 ? 20.344 -4.819 -14.525 1.00 71.06 99 ILE A CA 1
ATOM 776 C C . ILE A 1 99 ? 21.001 -4.941 -15.906 1.00 71.06 99 ILE A C 1
ATOM 778 O O . ILE A 1 99 ? 22.138 -5.392 -15.987 1.00 71.06 99 ILE A O 1
ATOM 782 N N . ASN A 1 100 ? 20.342 -4.469 -16.968 1.00 65.44 100 ASN A N 1
ATOM 783 C CA . ASN A 1 100 ? 20.910 -4.395 -18.314 1.00 65.44 100 ASN A CA 1
ATOM 784 C C . ASN A 1 100 ? 20.748 -2.968 -18.855 1.00 65.44 100 ASN A C 1
ATOM 786 O O . ASN A 1 100 ? 19.833 -2.729 -19.642 1.00 65.44 100 ASN A O 1
ATOM 790 N N . PRO A 1 101 ? 21.570 -1.991 -18.422 1.00 67.00 101 PRO A N 1
ATOM 791 C CA . PRO A 1 101 ? 21.649 -0.747 -19.173 1.00 67.00 101 PRO A CA 1
ATOM 792 C C . PRO A 1 101 ? 22.065 -1.131 -20.594 1.00 67.00 101 PRO A C 1
ATOM 794 O O . PRO A 1 101 ? 23.104 -1.771 -20.760 1.00 67.00 101 PRO A O 1
ATOM 797 N N . GLU A 1 102 ? 21.242 -0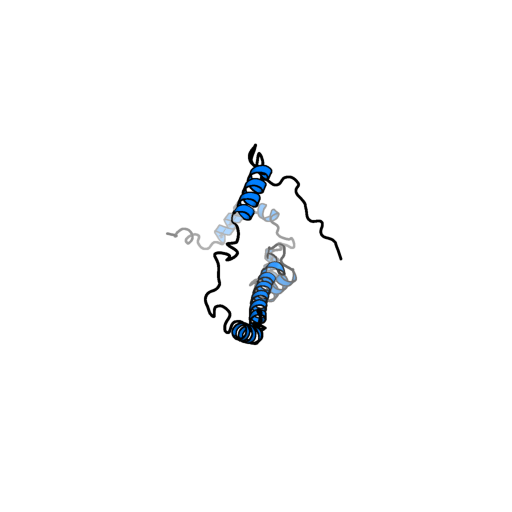.815 -21.598 1.00 64.06 102 GLU A N 1
ATOM 798 C CA . GLU A 1 102 ? 21.670 -0.954 -22.988 1.00 64.06 102 GLU A CA 1
ATOM 799 C C . GLU A 1 102 ? 23.023 -0.258 -23.105 1.00 64.06 102 GLU A C 1
ATOM 801 O O . GLU A 1 102 ? 23.159 0.934 -22.806 1.00 64.06 102 GLU A O 1
ATOM 806 N N . THR A 1 103 ? 24.055 -1.028 -23.445 1.00 65.12 103 THR A N 1
ATOM 807 C CA . THR A 1 103 ? 25.344 -0.459 -23.804 1.00 65.12 103 THR A CA 1
ATOM 808 C C . THR A 1 103 ? 25.054 0.453 -24.976 1.00 65.12 103 THR A C 1
ATOM 810 O O . THR A 1 103 ? 24.608 -0.031 -26.014 1.00 65.12 103 THR A O 1
ATOM 813 N N . GLN A 1 104 ? 25.228 1.762 -24.791 1.00 60.75 104 GLN A N 1
ATOM 814 C CA . GLN A 1 104 ? 25.049 2.716 -25.876 1.00 60.75 104 GLN A CA 1
ATOM 815 C C . GLN A 1 104 ? 25.876 2.213 -27.059 1.00 60.75 104 GLN A C 1
ATOM 817 O O . GLN A 1 104 ? 27.103 2.099 -26.956 1.00 60.75 104 GLN A O 1
ATOM 822 N N . THR A 1 105 ? 25.197 1.847 -28.146 1.00 64.44 105 THR A N 1
ATOM 823 C CA . THR A 1 105 ? 25.828 1.434 -29.396 1.00 64.44 105 THR A CA 1
ATOM 824 C C . THR A 1 105 ? 26.427 2.683 -30.028 1.00 64.44 105 THR A C 1
ATOM 826 O O . THR A 1 105 ? 25.816 3.330 -30.875 1.00 64.44 105 THR A O 1
ATOM 829 N N . SER A 1 106 ? 27.591 3.079 -29.522 1.00 70.19 106 SER A N 1
ATOM 830 C CA . SER A 1 106 ? 28.472 4.049 -30.160 1.00 70.19 106 SER A CA 1
ATOM 831 C C . SER A 1 106 ? 29.309 3.315 -31.201 1.00 70.19 106 SER A C 1
ATOM 833 O O . SER A 1 106 ? 29.665 2.152 -30.997 1.00 70.19 106 SER A O 1
ATOM 835 N N . TRP A 1 107 ? 29.677 4.007 -32.279 1.00 77.62 107 TRP A N 1
ATOM 836 C CA . TRP A 1 107 ? 30.651 3.519 -33.261 1.00 77.62 107 TRP A CA 1
ATOM 837 C C . TRP A 1 107 ? 31.980 3.104 -32.612 1.00 77.62 107 TRP A C 1
ATOM 839 O O . TRP A 1 107 ? 32.672 2.229 -33.118 1.00 77.62 107 TRP A O 1
ATOM 849 N N . GLU A 1 108 ? 32.296 3.673 -31.448 1.00 75.12 108 GLU A N 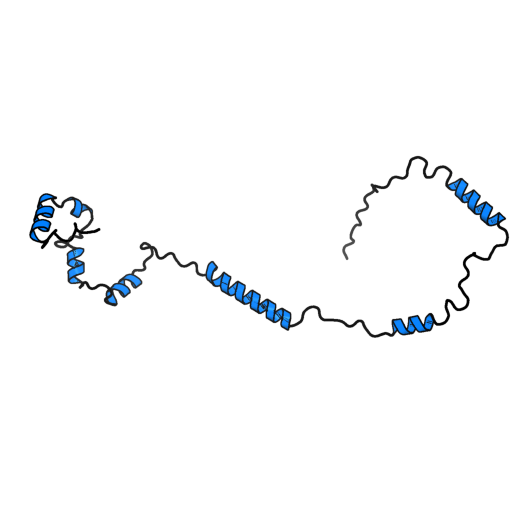1
ATOM 850 C CA . GLU A 1 108 ? 33.492 3.371 -30.654 1.00 75.12 108 GLU A CA 1
ATOM 851 C C . GLU A 1 108 ? 33.442 1.988 -29.979 1.00 75.12 108 GLU A C 1
ATOM 853 O O . GLU A 1 108 ? 34.485 1.438 -29.633 1.00 75.12 108 GLU A O 1
ATOM 858 N N . ASN A 1 109 ? 32.244 1.423 -29.791 1.00 79.94 109 ASN A N 1
ATOM 859 C CA . ASN A 1 109 ? 32.010 0.176 -29.053 1.00 79.94 109 ASN A CA 1
ATOM 860 C C . ASN A 1 109 ? 31.530 -0.967 -29.959 1.00 79.94 109 ASN A C 1
ATOM 862 O O . ASN A 1 109 ? 30.990 -1.960 -29.468 1.00 79.94 109 ASN A O 1
ATOM 866 N N . VAL A 1 110 ? 31.674 -0.827 -31.277 1.00 84.25 110 VAL A N 1
ATOM 867 C CA . VAL A 1 110 ? 31.313 -1.893 -32.213 1.00 84.25 110 VAL A CA 1
ATOM 868 C C . VAL A 1 110 ? 32.354 -3.006 -32.111 1.00 84.25 110 VAL A C 1
ATOM 870 O O . VAL A 1 110 ? 33.539 -2.798 -32.362 1.00 84.25 110 VAL A O 1
ATOM 873 N N . GLU A 1 111 ? 31.913 -4.203 -31.726 1.00 82.50 111 GLU A N 1
ATOM 874 C CA . GLU A 1 111 ? 32.782 -5.377 -31.694 1.00 82.50 111 GLU A CA 1
ATOM 875 C C . GLU A 1 111 ? 33.158 -5.821 -33.113 1.00 82.50 111 GLU A C 1
ATOM 877 O O . GLU A 1 111 ? 32.324 -5.838 -34.021 1.00 82.50 111 GLU A O 1
ATOM 882 N N . LEU A 1 112 ? 34.407 -6.260 -33.289 1.00 83.06 112 LEU A N 1
ATOM 883 C CA . LEU A 1 112 ? 34.919 -6.741 -34.577 1.00 83.06 112 LEU A CA 1
ATOM 884 C C . LEU A 1 112 ? 34.064 -7.879 -35.160 1.00 83.06 112 LEU A C 1
ATOM 886 O O . LEU A 1 112 ? 33.793 -7.894 -36.353 1.00 83.06 112 LEU A O 1
ATOM 890 N N . SER A 1 113 ? 33.570 -8.781 -34.310 1.00 83.56 113 SER A N 1
ATOM 891 C CA . SER A 1 113 ? 32.691 -9.896 -34.692 1.00 83.56 113 SER A CA 1
ATOM 892 C C . SER A 1 113 ? 31.383 -9.436 -35.351 1.00 83.56 113 SER A C 1
ATOM 894 O O . SER A 1 113 ? 30.859 -10.106 -36.242 1.00 83.56 113 SER A O 1
ATOM 896 N N . VAL A 1 114 ? 30.849 -8.285 -34.930 1.00 84.56 114 VAL A N 1
ATOM 897 C CA . VAL A 1 114 ? 29.639 -7.686 -35.507 1.00 84.56 114 VAL A CA 1
ATOM 898 C C . VAL A 1 114 ? 29.945 -7.111 -36.885 1.00 84.56 114 VAL A C 1
ATOM 900 O O . VAL A 1 114 ? 29.151 -7.295 -37.805 1.00 84.56 114 VAL A O 1
ATOM 903 N N . MET A 1 115 ? 31.102 -6.463 -37.047 1.00 82.50 115 MET A N 1
ATOM 904 C CA . MET A 1 115 ? 31.548 -5.943 -38.343 1.00 82.50 115 MET A CA 1
ATOM 905 C C . MET A 1 115 ? 31.819 -7.072 -39.341 1.00 82.50 115 MET A C 1
ATOM 907 O O . MET A 1 115 ? 31.351 -6.998 -40.474 1.00 82.50 115 MET A O 1
ATOM 911 N N . GLU A 1 116 ? 32.515 -8.128 -38.912 1.00 80.94 116 GLU A N 1
ATOM 912 C CA . GLU A 1 116 ? 32.767 -9.327 -39.724 1.00 80.94 116 GLU A CA 1
ATOM 913 C C . GLU A 1 116 ? 31.449 -9.949 -40.192 1.00 80.94 116 GLU A C 1
ATOM 915 O O . GLU A 1 116 ? 31.236 -10.123 -41.387 1.00 80.94 116 GLU A O 1
ATOM 920 N N . SER A 1 117 ? 30.503 -10.162 -39.273 1.00 85.19 117 SER A N 1
ATOM 921 C CA . SER A 1 117 ? 29.168 -10.675 -39.605 1.00 85.19 117 SER A CA 1
ATOM 922 C C . SER A 1 117 ? 28.405 -9.768 -40.579 1.00 85.19 117 SER A C 1
ATOM 924 O O . SER A 1 117 ? 27.702 -10.252 -41.466 1.00 85.19 117 SER A O 1
ATOM 926 N N . TYR A 1 118 ? 28.526 -8.447 -40.439 1.00 84.12 118 TYR A N 1
ATOM 927 C CA . TYR A 1 118 ? 27.864 -7.499 -41.336 1.00 84.12 118 TYR A CA 1
ATOM 928 C C . TYR A 1 118 ? 28.409 -7.592 -42.769 1.00 84.12 118 TYR A C 1
ATOM 930 O O . TYR A 1 118 ? 27.636 -7.566 -43.726 1.00 84.12 118 TYR A O 1
ATOM 938 N N . ILE A 1 119 ? 29.726 -7.746 -42.919 1.00 81.25 119 ILE A N 1
ATOM 939 C CA . ILE A 1 119 ? 30.382 -7.924 -44.219 1.00 81.25 119 ILE A CA 1
ATOM 940 C C . ILE A 1 119 ? 30.035 -9.300 -44.809 1.00 81.25 119 ILE A C 1
ATOM 942 O O . ILE A 1 119 ? 29.612 -9.386 -45.962 1.00 81.25 119 ILE A O 1
ATOM 946 N N . ASP A 1 120 ? 30.135 -10.364 -44.010 1.00 81.12 120 ASP A N 1
ATOM 947 C CA . ASP A 1 120 ? 29.922 -11.751 -44.446 1.00 81.12 120 ASP A CA 1
ATOM 948 C C . ASP A 1 120 ? 28.479 -12.033 -44.883 1.00 81.12 120 ASP A C 1
ATOM 950 O O . ASP A 1 120 ? 28.241 -12.846 -45.779 1.00 81.12 120 ASP A O 1
ATOM 954 N N . ASN A 1 121 ? 27.502 -11.342 -44.290 1.00 83.81 121 ASN A N 1
ATOM 955 C CA . ASN A 1 121 ? 26.094 -11.459 -44.674 1.00 83.81 121 ASN A CA 1
ATOM 956 C C . ASN A 1 121 ? 25.746 -10.701 -45.969 1.00 83.81 121 ASN A C 1
ATOM 958 O O . ASN A 1 121 ? 24.574 -10.635 -46.340 1.00 83.81 121 ASN A O 1
ATOM 962 N N . ASN A 1 122 ? 26.750 -10.175 -46.682 1.00 70.56 122 ASN A N 1
ATOM 963 C CA . ASN A 1 122 ? 26.593 -9.455 -47.944 1.00 70.56 122 ASN A CA 1
ATOM 964 C C . ASN A 1 122 ? 25.700 -8.205 -47.805 1.00 70.56 122 ASN A C 1
ATOM 966 O O . ASN A 1 122 ? 25.014 -7.813 -48.749 1.00 70.56 122 ASN A O 1
ATOM 970 N N . ASN A 1 123 ? 25.703 -7.574 -46.620 1.00 77.00 123 ASN A N 1
ATOM 971 C CA . ASN A 1 123 ? 25.009 -6.303 -46.380 1.00 77.00 123 ASN A CA 1
ATOM 972 C C . ASN A 1 123 ? 25.733 -5.110 -47.024 1.00 77.00 123 ASN A C 1
ATOM 974 O O . ASN A 1 123 ? 25.205 -3.998 -47.029 1.00 77.00 123 ASN A O 1
ATOM 978 N N . ILE A 1 124 ? 26.947 -5.327 -47.529 1.00 77.81 124 ILE A N 1
ATOM 979 C CA . ILE A 1 124 ? 27.705 -4.357 -48.306 1.00 77.81 124 ILE A CA 1
ATOM 980 C C . ILE A 1 124 ? 27.737 -4.870 -49.742 1.00 77.81 124 ILE A C 1
ATOM 982 O O . ILE A 1 124 ? 28.306 -5.924 -50.010 1.00 77.81 124 ILE A O 1
ATOM 986 N N . ASP A 1 125 ? 27.140 -4.114 -50.660 1.00 77.06 125 ASP A N 1
ATOM 987 C CA . ASP A 1 125 ? 27.154 -4.390 -52.102 1.00 77.06 125 ASP A CA 1
ATOM 988 C C . ASP A 1 125 ? 28.484 -3.944 -52.738 1.00 77.06 125 ASP A C 1
ATOM 990 O O . ASP A 1 125 ? 28.523 -3.233 -53.736 1.00 77.06 125 ASP A O 1
ATOM 994 N N . LEU A 1 126 ? 29.595 -4.277 -52.082 1.00 72.62 126 LEU A N 1
ATOM 995 C CA . LEU A 1 126 ? 30.945 -3.997 -52.553 1.00 72.62 126 LEU A CA 1
ATOM 996 C C . LEU A 1 126 ? 31.744 -5.284 -52.438 1.00 72.62 126 LEU A C 1
ATOM 998 O O . LEU A 1 126 ? 31.827 -5.893 -51.368 1.00 72.62 126 LEU A O 1
ATOM 1002 N N . SER A 1 127 ? 32.376 -5.695 -53.528 1.00 74.06 127 SER A N 1
ATOM 1003 C CA . SER A 1 127 ? 33.318 -6.804 -53.482 1.00 74.06 127 SER A CA 1
ATOM 1004 C C . SER A 1 127 ? 34.563 -6.425 -52.674 1.00 74.06 127 SER A C 1
ATOM 1006 O O . SER A 1 127 ? 34.958 -5.260 -52.591 1.00 74.06 127 SER A O 1
ATOM 1008 N N . THR A 1 128 ? 35.262 -7.422 -52.126 1.00 71.75 128 THR A N 1
ATOM 1009 C CA . THR A 1 128 ? 36.542 -7.208 -51.426 1.00 71.75 128 THR A CA 1
ATOM 1010 C C . THR A 1 128 ? 37.564 -6.454 -52.290 1.00 71.75 128 THR A C 1
ATOM 1012 O O . THR A 1 128 ? 38.369 -5.687 -51.765 1.00 71.75 128 THR A O 1
ATOM 1015 N N . GLY A 1 129 ? 37.522 -6.636 -53.616 1.00 73.19 129 GLY A N 1
ATOM 1016 C CA . GLY A 1 129 ? 38.375 -5.908 -54.558 1.00 73.19 129 GLY A CA 1
ATOM 1017 C C . GLY A 1 129 ? 38.019 -4.425 -54.671 1.00 73.19 129 GLY A C 1
ATOM 1018 O O . GLY A 1 129 ? 38.913 -3.585 -54.692 1.00 73.19 129 GLY A O 1
ATOM 1019 N N . GLU A 1 130 ? 36.729 -4.090 -54.683 1.00 76.88 130 GLU A N 1
ATOM 1020 C CA . GLU A 1 130 ? 36.259 -2.700 -54.700 1.00 76.88 130 GLU A CA 1
ATOM 1021 C C . GLU A 1 130 ? 36.576 -1.994 -53.381 1.00 76.88 130 GLU A C 1
ATOM 1023 O O . GLU A 1 130 ? 37.155 -0.911 -53.400 1.00 76.88 130 GLU A O 1
ATOM 1028 N N . ILE A 1 131 ? 36.320 -2.644 -52.239 1.00 78.19 131 ILE A N 1
ATOM 1029 C CA . ILE A 1 131 ? 36.690 -2.127 -50.909 1.00 78.19 131 ILE A CA 1
ATOM 1030 C C . ILE A 1 131 ? 38.198 -1.845 -50.845 1.00 78.19 131 ILE A C 1
ATOM 1032 O O . ILE A 1 131 ? 38.620 -0.786 -50.382 1.00 78.19 131 ILE A O 1
ATOM 1036 N N . SER A 1 132 ? 39.019 -2.766 -51.357 1.00 78.00 132 SER A N 1
ATOM 1037 C CA . SER A 1 132 ? 40.467 -2.576 -51.407 1.00 78.00 132 SER A CA 1
ATOM 1038 C C . SER A 1 132 ? 40.884 -1.392 -52.281 1.00 78.00 132 SER A C 1
ATOM 1040 O O . SER A 1 132 ? 41.854 -0.735 -51.931 1.00 78.00 132 SER A O 1
ATOM 1042 N N . ASN A 1 133 ? 40.197 -1.109 -53.390 1.00 78.44 133 ASN A N 1
ATOM 1043 C CA . ASN A 1 133 ? 40.520 0.037 -54.248 1.00 78.44 133 ASN A CA 1
ATOM 1044 C C . ASN A 1 133 ? 40.142 1.379 -53.607 1.00 78.44 133 ASN A C 1
ATOM 1046 O O . ASN A 1 133 ? 40.808 2.379 -53.861 1.00 78.44 133 ASN A O 1
ATOM 1050 N N . TYR A 1 134 ? 39.093 1.410 -52.780 1.00 74.88 134 TYR A N 1
ATOM 1051 C CA . TYR A 1 134 ? 38.711 2.615 -52.040 1.00 74.88 134 TYR A CA 1
ATOM 1052 C C . TYR A 1 134 ? 39.635 2.894 -50.852 1.00 74.88 134 TYR A C 1
ATOM 1054 O O . TYR A 1 134 ? 39.960 4.047 -50.591 1.00 74.88 134 TYR A O 1
ATOM 1062 N N . ILE A 1 135 ? 40.070 1.848 -50.142 1.00 78.25 135 ILE A N 1
ATOM 1063 C CA . ILE A 1 135 ? 40.942 1.991 -48.966 1.00 78.25 135 ILE A CA 1
ATOM 1064 C C . ILE A 1 135 ? 42.413 2.126 -49.373 1.00 78.25 135 ILE A C 1
ATOM 1066 O O . ILE A 1 135 ? 43.170 2.808 -48.687 1.00 78.25 135 ILE A O 1
ATOM 1070 N N . PHE A 1 136 ? 42.838 1.487 -50.468 1.00 77.12 136 PHE A N 1
ATOM 1071 C CA . PHE A 1 136 ? 44.235 1.456 -50.890 1.00 77.12 136 PHE A CA 1
ATOM 1072 C C . PHE A 1 136 ? 44.434 2.014 -52.298 1.00 77.12 136 PHE A C 1
ATOM 1074 O O . PHE A 1 136 ? 43.948 1.455 -53.280 1.00 77.12 136 PHE A O 1
ATOM 1081 N N . GLN A 1 137 ? 45.282 3.035 -52.418 1.00 69.81 137 GLN A N 1
ATOM 1082 C CA . GLN A 1 137 ? 45.780 3.519 -53.701 1.00 69.81 137 GLN A CA 1
ATOM 1083 C C . GLN A 1 137 ? 47.239 3.079 -53.866 1.00 69.81 137 GLN A C 1
ATOM 1085 O O . GLN A 1 137 ? 48.104 3.429 -53.066 1.00 69.81 137 GLN A O 1
ATOM 1090 N N . GLN A 1 138 ? 47.532 2.270 -54.892 1.00 70.31 138 GLN A N 1
ATOM 1091 C CA . GLN A 1 138 ? 48.892 1.774 -55.179 1.00 70.31 138 GLN A CA 1
ATOM 1092 C C . GLN A 1 138 ? 49.576 1.077 -53.976 1.00 70.31 138 GLN A C 1
ATOM 1094 O O . GLN A 1 138 ? 50.797 1.125 -53.834 1.00 70.31 138 GLN A O 1
ATOM 1099 N N . GLY A 1 139 ? 48.797 0.423 -53.105 1.00 68.81 139 GLY A N 1
ATOM 1100 C CA . GLY A 1 139 ? 49.302 -0.298 -51.928 1.00 68.81 139 GLY A CA 1
ATOM 1101 C C . GLY A 1 139 ? 49.516 0.552 -50.670 1.00 68.81 139 GLY A C 1
ATOM 1102 O O . GLY A 1 139 ? 49.990 0.018 -49.668 1.00 68.81 139 GLY A O 1
ATOM 1103 N N . TYR A 1 140 ? 49.148 1.835 -50.694 1.00 71.88 140 TYR A N 1
ATOM 1104 C CA . TYR A 1 140 ? 49.128 2.720 -49.526 1.00 71.88 140 TYR A CA 1
ATOM 1105 C C . TYR A 1 140 ? 47.689 2.985 -49.084 1.00 71.88 140 TYR A C 1
ATOM 1107 O O . TYR A 1 140 ? 46.811 3.101 -49.934 1.00 71.88 140 TYR A O 1
ATOM 1115 N N . ILE A 1 141 ? 47.453 3.053 -47.768 1.00 75.56 141 ILE A N 1
ATOM 1116 C CA . ILE A 1 141 ? 46.141 3.408 -47.206 1.00 75.56 141 ILE A CA 1
ATOM 1117 C C . ILE A 1 141 ? 45.863 4.867 -47.563 1.00 75.56 141 ILE A C 1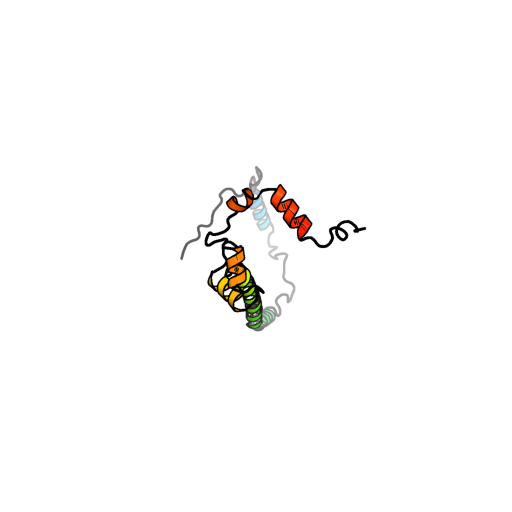
ATOM 1119 O O . ILE A 1 141 ? 46.695 5.722 -47.268 1.00 75.56 141 ILE A O 1
ATOM 1123 N N . VAL A 1 142 ? 44.716 5.128 -48.185 1.00 72.19 142 VAL A N 1
ATOM 1124 C CA . VAL A 1 142 ? 44.217 6.482 -48.423 1.00 72.19 142 VAL A CA 1
ATOM 1125 C C . VAL A 1 142 ? 43.720 7.027 -47.085 1.00 72.19 142 VAL A C 1
ATOM 112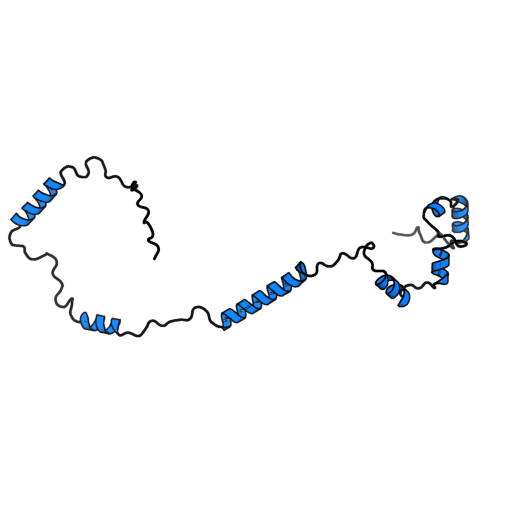7 O O . VAL A 1 142 ? 42.761 6.501 -46.523 1.00 72.19 142 VAL A O 1
ATOM 1130 N N . ASP A 1 143 ? 44.402 8.041 -46.560 1.00 73.06 143 ASP A N 1
ATOM 1131 C CA . ASP A 1 143 ? 44.026 8.750 -45.331 1.00 73.06 143 ASP A CA 1
ATOM 1132 C C . ASP A 1 143 ? 43.692 10.218 -45.645 1.00 73.06 143 ASP A C 1
ATOM 1134 O O . ASP A 1 143 ? 44.039 10.724 -46.717 1.00 73.06 143 ASP A O 1
ATOM 1138 N N . ASP A 1 144 ? 43.056 10.927 -44.711 1.00 67.25 144 ASP A N 1
ATOM 1139 C CA . ASP A 1 144 ? 42.569 12.306 -44.906 1.00 67.25 144 ASP A CA 1
ATOM 1140 C C . ASP A 1 144 ? 43.670 13.261 -45.410 1.00 67.25 144 ASP A C 1
ATOM 1142 O O . ASP A 1 144 ? 43.427 14.161 -46.214 1.00 67.25 144 ASP A O 1
ATOM 1146 N N . THR A 1 145 ? 44.921 13.017 -45.012 1.00 69.19 145 THR A N 1
ATOM 1147 C CA . THR A 1 145 ? 46.085 13.815 -45.435 1.00 69.19 145 THR A CA 1
ATOM 1148 C C . THR A 1 145 ? 46.436 13.709 -46.924 1.00 69.19 145 THR A C 1
ATOM 1150 O O . THR A 1 145 ? 47.196 14.539 -47.434 1.00 69.19 145 THR A O 1
ATOM 1153 N N . ASP A 1 146 ? 45.926 12.698 -47.628 1.00 68.31 146 ASP A N 1
ATOM 1154 C CA . ASP A 1 146 ? 46.117 12.535 -49.070 1.00 68.31 146 ASP A CA 1
ATOM 1155 C C . ASP A 1 146 ? 45.012 13.218 -49.882 1.00 68.31 146 ASP A C 1
ATOM 1157 O O . ASP A 1 146 ? 45.271 13.658 -51.004 1.00 68.31 146 ASP A O 1
ATOM 1161 N N . LEU A 1 147 ? 43.828 13.418 -49.292 1.00 64.88 147 LEU A N 1
ATOM 1162 C CA . LEU A 1 147 ? 42.744 14.197 -49.897 1.00 64.88 147 LEU A CA 1
ATOM 1163 C C . LEU A 1 147 ? 43.081 15.696 -49.949 1.00 64.88 147 LEU A C 1
ATOM 1165 O O . LEU A 1 147 ? 42.768 16.360 -50.936 1.00 64.88 147 LEU A O 1
ATOM 1169 N N . ASP A 1 148 ? 43.824 16.206 -48.962 1.00 67.31 148 ASP A N 1
ATOM 1170 C CA . ASP A 1 148 ? 44.315 17.596 -48.932 1.00 67.31 148 ASP A CA 1
ATOM 1171 C C . ASP A 1 148 ? 45.332 17.921 -50.044 1.00 67.31 148 ASP A C 1
ATOM 1173 O O . ASP A 1 148 ? 45.616 19.089 -50.322 1.00 67.31 148 ASP A O 1
ATOM 1177 N N . LYS A 1 149 ? 45.916 16.898 -50.683 1.00 67.69 149 LYS A N 1
ATOM 1178 C CA . LYS A 1 149 ? 46.904 17.058 -51.766 1.00 67.69 149 LYS A CA 1
ATOM 1179 C C . LYS A 1 149 ? 46.278 17.000 -53.154 1.00 67.69 149 LYS A C 1
ATOM 1181 O O . LYS A 1 149 ? 47.003 17.134 -54.143 1.00 67.69 149 LYS A O 1
ATOM 1186 N N . VAL A 1 150 ? 44.970 16.767 -53.245 1.00 73.75 150 VAL A N 1
ATOM 1187 C CA . VAL A 1 150 ? 44.281 16.718 -54.530 1.00 73.75 150 VAL A CA 1
ATOM 1188 C C . VAL A 1 150 ? 44.176 18.135 -55.077 1.00 73.75 150 VAL A C 1
ATOM 1190 O O . VAL A 1 150 ? 43.560 19.018 -54.485 1.00 73.75 150 VAL A O 1
ATOM 1193 N N . ASP A 1 151 ? 44.807 18.346 -56.226 1.00 78.81 151 ASP A N 1
ATOM 1194 C CA . ASP A 1 151 ? 44.767 19.611 -56.940 1.00 78.81 151 ASP A CA 1
ATOM 1195 C C . ASP A 1 151 ? 43.321 19.951 -57.338 1.00 78.81 151 ASP A C 1
ATOM 1197 O O . ASP A 1 151 ? 42.641 19.169 -58.008 1.00 78.81 151 ASP A O 1
ATOM 1201 N N . SER A 1 152 ? 42.840 21.119 -56.902 1.00 80.62 152 SER A N 1
ATOM 1202 C CA . SER A 1 152 ? 41.455 21.545 -57.128 1.00 80.62 152 SER A CA 1
ATOM 1203 C C . SER A 1 152 ? 41.106 21.649 -58.612 1.00 80.62 152 SER A C 1
ATOM 1205 O O . SER A 1 152 ? 39.969 21.380 -58.985 1.00 80.62 152 SER A O 1
ATOM 1207 N N . GLU A 1 153 ? 42.073 22.003 -59.461 1.00 80.00 153 GLU A N 1
ATOM 1208 C CA . GLU A 1 153 ? 41.877 22.120 -60.907 1.00 80.00 153 GLU A CA 1
ATOM 1209 C C . GLU A 1 153 ? 41.700 20.735 -61.545 1.00 80.00 153 GLU A C 1
ATOM 1211 O O . GLU A 1 153 ? 40.772 20.514 -62.321 1.00 80.00 153 GLU A O 1
ATOM 1216 N N . ALA A 1 154 ? 42.547 19.768 -61.179 1.00 79.94 154 ALA A N 1
ATOM 1217 C CA . ALA A 1 154 ? 42.413 18.380 -61.618 1.00 79.94 154 ALA A CA 1
ATOM 1218 C C . ALA A 1 154 ? 41.079 17.756 -61.175 1.00 79.94 154 ALA A C 1
ATOM 1220 O O . ALA A 1 154 ? 40.440 17.049 -61.956 1.00 79.94 154 ALA A O 1
ATOM 1221 N N . MET A 1 155 ? 40.638 18.052 -59.949 1.00 78.31 155 MET A N 1
ATOM 1222 C CA . MET A 1 155 ? 39.343 17.611 -59.428 1.00 78.31 155 MET A CA 1
ATOM 1223 C C . MET A 1 155 ? 38.180 18.236 -60.205 1.00 78.31 155 MET A C 1
ATOM 1225 O O . MET A 1 155 ? 37.257 17.523 -60.593 1.00 78.31 155 MET A O 1
ATOM 1229 N N . MET A 1 156 ? 38.250 19.543 -60.474 1.00 79.38 156 MET A N 1
ATOM 1230 C CA . MET A 1 156 ? 37.241 20.253 -61.259 1.00 79.38 156 MET A CA 1
ATOM 1231 C C . MET A 1 156 ? 37.131 19.663 -62.669 1.00 79.38 156 MET A C 1
ATOM 1233 O O . MET A 1 156 ? 36.031 19.354 -63.109 1.00 79.38 156 MET A O 1
ATOM 1237 N N . ASN A 1 157 ? 38.262 19.426 -63.340 1.00 83.94 157 ASN A N 1
ATOM 1238 C CA . ASN A 1 157 ? 38.291 18.837 -64.681 1.00 83.94 157 ASN A CA 1
ATOM 1239 C C . ASN A 1 157 ? 37.709 17.417 -64.708 1.00 83.94 157 ASN A C 1
ATOM 1241 O O . ASN A 1 157 ? 36.950 17.083 -65.610 1.00 83.94 157 ASN A O 1
ATOM 1245 N N . TYR A 1 158 ? 38.032 16.586 -63.713 1.00 80.25 158 TYR A N 1
ATOM 1246 C CA . TYR A 1 158 ? 37.480 15.234 -63.617 1.00 80.25 158 TYR A CA 1
ATOM 1247 C C . TYR A 1 158 ? 35.961 15.249 -63.425 1.00 80.25 158 TYR A C 1
ATOM 1249 O O . TYR A 1 158 ? 35.252 14.457 -64.048 1.00 80.25 158 TYR A O 1
ATOM 1257 N N . LEU A 1 159 ? 35.464 16.140 -62.563 1.00 82.88 159 LEU A N 1
ATOM 1258 C CA . LEU A 1 159 ? 34.033 16.311 -62.341 1.00 82.88 159 LEU A CA 1
ATOM 1259 C C . LEU A 1 159 ? 33.340 16.808 -63.611 1.00 82.88 159 LEU A C 1
ATOM 1261 O O . LEU A 1 159 ? 32.309 16.257 -63.967 1.00 82.88 159 LEU A O 1
ATOM 1265 N N . ASP A 1 160 ? 33.920 17.768 -64.327 1.00 83.06 160 ASP A N 1
ATOM 1266 C CA . ASP A 1 160 ? 33.355 18.294 -65.577 1.00 83.06 160 ASP A CA 1
ATOM 1267 C C . ASP A 1 160 ? 33.323 17.232 -66.696 1.00 83.06 160 ASP A C 1
ATOM 1269 O O . ASP A 1 160 ? 32.389 17.181 -67.491 1.00 83.06 160 ASP A O 1
ATOM 1273 N N . GLU A 1 161 ? 34.315 16.335 -66.734 1.00 82.50 161 GLU A N 1
ATOM 1274 C CA . GLU A 1 161 ? 34.405 15.263 -67.735 1.00 82.50 161 GLU A CA 1
ATOM 1275 C C . GLU A 1 161 ? 33.500 14.055 -67.423 1.00 82.50 161 GLU A C 1
ATOM 1277 O O . GLU A 1 161 ? 33.053 13.376 -68.346 1.00 82.50 161 GLU A O 1
ATOM 1282 N N . ASN A 1 162 ? 33.213 13.780 -66.142 1.00 79.44 162 ASN A N 1
ATOM 1283 C CA . ASN A 1 162 ? 32.455 12.593 -65.710 1.00 79.44 162 ASN A CA 1
ATOM 1284 C C . ASN A 1 162 ? 31.046 12.900 -65.167 1.00 79.44 162 ASN A C 1
ATOM 1286 O O . ASN A 1 162 ? 30.281 11.967 -64.914 1.00 79.44 162 ASN A O 1
ATOM 1290 N N . LEU A 1 163 ? 30.677 14.171 -64.979 1.00 74.06 163 LEU A N 1
ATOM 1291 C CA . LEU A 1 163 ? 29.299 14.568 -64.684 1.00 74.06 163 LEU A CA 1
ATOM 1292 C C . LEU A 1 163 ? 28.523 14.724 -65.994 1.00 74.06 163 LEU A C 1
ATOM 1294 O O . LEU A 1 163 ? 28.505 15.785 -66.619 1.00 74.06 163 LEU A O 1
ATOM 1298 N N . GLU A 1 164 ? 27.827 13.663 -66.393 1.00 60.00 164 GLU A N 1
ATOM 1299 C CA . GLU A 1 164 ? 26.765 13.754 -67.394 1.00 60.00 164 GLU A CA 1
ATOM 1300 C C . GLU A 1 164 ? 25.582 14.548 -66.794 1.00 60.00 164 GLU A C 1
ATOM 1302 O O . GLU A 1 164 ? 24.723 13.996 -66.119 1.00 60.00 164 GLU A O 1
ATOM 1307 N N . GLU A 1 165 ? 25.570 15.862 -67.042 1.00 59.09 165 GLU A N 1
ATOM 1308 C CA . GLU A 1 165 ? 24.494 16.841 -66.780 1.00 59.09 165 GLU A CA 1
ATOM 1309 C C . GLU A 1 165 ? 24.362 17.450 -65.358 1.00 59.09 165 GLU A C 1
ATOM 1311 O O . GLU A 1 165 ? 23.695 16.902 -64.481 1.00 59.09 165 GLU A O 1
ATOM 1316 N N . PRO A 1 166 ? 24.812 18.708 -65.153 1.00 52.66 166 PRO A N 1
ATOM 1317 C CA . PRO A 1 166 ? 24.477 19.505 -63.964 1.00 52.66 166 PRO A CA 1
ATOM 1318 C C . PRO A 1 166 ? 23.038 20.075 -63.970 1.00 52.66 166 PRO A C 1
ATOM 1320 O O . PRO A 1 166 ? 22.692 20.883 -63.109 1.00 52.66 166 PRO A O 1
ATOM 1323 N N . LEU A 1 167 ? 22.182 19.699 -64.932 1.00 50.53 167 LEU A N 1
ATOM 1324 C CA . LEU A 1 167 ? 20.899 20.376 -65.178 1.00 50.53 167 LEU A CA 1
ATOM 1325 C C . LEU A 1 167 ? 19.748 19.950 -64.241 1.00 50.53 167 LEU A C 1
ATOM 1327 O O . LEU A 1 167 ? 18.686 20.558 -64.290 1.00 50.53 167 LEU A O 1
ATOM 1331 N N . TYR A 1 168 ? 19.939 18.962 -63.361 1.00 52.62 168 TYR A N 1
ATOM 1332 C CA . TYR A 1 168 ? 18.884 18.488 -62.444 1.00 52.62 168 TYR A CA 1
ATOM 1333 C C . TYR A 1 168 ? 18.997 18.989 -60.992 1.00 52.62 168 TYR A C 1
ATOM 1335 O O . TYR A 1 168 ? 18.189 18.597 -60.157 1.00 52.62 168 TYR A O 1
ATOM 1343 N N . ILE A 1 169 ? 19.960 19.863 -60.671 1.00 57.44 169 ILE A N 1
ATOM 1344 C CA . ILE A 1 169 ? 20.208 20.324 -59.283 1.00 57.44 169 ILE A CA 1
ATOM 1345 C C . ILE A 1 169 ? 19.642 21.737 -59.016 1.00 57.44 169 ILE A C 1
ATOM 1347 O O . ILE A 1 169 ? 19.759 22.251 -57.909 1.00 57.44 169 ILE A O 1
ATOM 1351 N N . LEU A 1 170 ? 19.030 22.397 -60.010 1.00 54.94 170 LEU A N 1
ATOM 1352 C CA . LEU A 1 170 ? 18.534 23.780 -59.883 1.00 54.94 170 LEU A CA 1
ATOM 1353 C C . LEU A 1 170 ? 17.049 23.973 -60.229 1.00 54.94 170 LEU A C 1
ATOM 1355 O O . LEU A 1 170 ? 16.640 25.109 -60.440 1.00 54.94 170 LEU A O 1
ATOM 1359 N N . ASP A 1 171 ? 16.249 22.907 -60.233 1.00 52.25 171 ASP A N 1
ATOM 1360 C CA . ASP A 1 171 ? 14.786 23.019 -60.203 1.00 52.25 171 ASP A CA 1
ATOM 1361 C C . ASP A 1 171 ? 14.260 22.333 -58.933 1.00 52.25 171 ASP A C 1
ATOM 1363 O O . ASP A 1 171 ? 13.935 21.148 -58.927 1.00 52.25 171 ASP A O 1
ATOM 1367 N N . GLU A 1 172 ? 14.189 23.097 -57.843 1.00 49.72 172 GLU A N 1
ATOM 1368 C CA . GLU A 1 172 ? 13.344 22.784 -56.688 1.00 49.72 172 GLU A CA 1
ATOM 1369 C C . GLU A 1 172 ? 12.557 24.058 -56.324 1.00 49.72 172 GLU A C 1
ATOM 1371 O O . GLU A 1 172 ? 13.143 25.074 -55.940 1.00 49.72 172 GLU A O 1
ATOM 1376 N N . ASP A 1 173 ? 11.235 23.998 -56.534 1.00 41.97 173 ASP A N 1
ATOM 1377 C CA . ASP A 1 173 ? 10.231 24.775 -55.787 1.00 41.97 173 ASP A CA 1
ATOM 1378 C C . ASP A 1 173 ? 10.142 24.252 -54.341 1.00 41.97 173 ASP A C 1
ATOM 1380 O O . ASP A 1 173 ? 10.187 23.011 -54.159 1.00 41.97 173 ASP A O 1
#

Sequence (173 aa):
MKKDKISYNPKSGFKAPQGYFEGFEQELLETMKLSEDLGEKKSTGFTAPKGYFDGMEDELLKKATQGEPKVRKLVTKEVFLYAASIAAMVIAFASTFYINPETQTSWENVELSVMESYIDNNNIDLSTGEISNYIFQQGYIVDDTDLDKVDSEAMMNYLDENLEEPLYILDED

Radius of gyration: 52.14 Å; chains: 1; bounding box: 87×49×131 Å